Protein AF-A0A4R2L5U3-F1 (afdb_monomer_lite)

Radius of gyration: 40.06 Å; chains: 1; bounding box: 75×39×105 Å

Structure (mmCIF, N/CA/C/O backbone):
data_AF-A0A4R2L5U3-F1
#
_entry.id   AF-A0A4R2L5U3-F1
#
loop_
_atom_site.group_PDB
_atom_site.id
_atom_site.type_symbol
_atom_site.label_atom_id
_atom_site.label_alt_id
_atom_site.label_comp_id
_atom_site.label_asym_id
_atom_site.label_entity_id
_atom_site.label_seq_id
_atom_site.pdbx_PDB_ins_code
_atom_site.Cartn_x
_atom_site.Cartn_y
_atom_site.Cartn_z
_atom_site.occupancy
_atom_site.B_iso_or_equiv
_atom_site.auth_seq_id
_atom_site.auth_comp_id
_atom_site.auth_asym_id
_atom_site.auth_atom_id
_atom_site.pdbx_PDB_model_num
ATOM 1 N N . MET A 1 1 ? -50.493 12.817 63.180 1.00 56.72 1 MET A N 1
ATOM 2 C CA . MET A 1 1 ? -49.705 12.199 62.086 1.00 56.72 1 MET A CA 1
ATOM 3 C C . MET A 1 1 ? -48.312 11.761 62.529 1.00 56.72 1 MET A C 1
ATOM 5 O O . MET A 1 1 ? -48.032 10.574 62.458 1.00 56.72 1 MET A O 1
ATOM 9 N N . ILE A 1 2 ? -47.477 12.660 63.063 1.00 64.25 2 ILE A N 1
ATOM 10 C CA . ILE A 1 2 ? -46.076 12.361 63.435 1.00 64.25 2 ILE A CA 1
ATOM 11 C C . ILE A 1 2 ? -45.952 11.241 64.492 1.00 64.25 2 ILE A C 1
ATOM 13 O O . ILE A 1 2 ? -45.133 10.342 64.333 1.00 64.25 2 ILE A O 1
ATOM 17 N N . LYS A 1 3 ? -46.820 11.217 65.519 1.00 66.88 3 LYS A N 1
ATOM 18 C CA . LYS A 1 3 ? -46.831 10.146 66.542 1.00 66.88 3 LYS A CA 1
ATOM 19 C C . LYS A 1 3 ? -47.121 8.745 65.972 1.00 66.88 3 LYS A C 1
ATOM 21 O O . LYS A 1 3 ? -46.522 7.779 66.432 1.00 66.88 3 LYS A O 1
ATOM 26 N N . ASN A 1 4 ? -47.972 8.637 64.947 1.00 65.81 4 ASN A N 1
ATOM 27 C CA . ASN A 1 4 ? -48.294 7.349 64.312 1.00 65.81 4 ASN A CA 1
ATOM 28 C C . ASN A 1 4 ? -47.150 6.855 63.417 1.00 65.81 4 ASN A C 1
ATOM 30 O O . ASN A 1 4 ? -46.870 5.661 63.388 1.00 65.81 4 ASN A O 1
ATOM 34 N N . ILE A 1 5 ? -46.443 7.773 62.748 1.00 68.88 5 ILE A N 1
ATOM 35 C CA . ILE A 1 5 ? -45.242 7.456 61.960 1.00 68.88 5 ILE A CA 1
ATOM 36 C C . ILE A 1 5 ? -44.112 6.979 62.885 1.00 68.88 5 ILE A C 1
ATOM 38 O O . ILE A 1 5 ? -43.465 5.978 62.599 1.00 68.88 5 ILE A O 1
ATOM 42 N N . MET A 1 6 ? -43.921 7.631 64.037 1.00 67.88 6 MET A N 1
ATOM 43 C CA . MET A 1 6 ? -42.925 7.215 65.033 1.00 67.88 6 MET A CA 1
ATOM 44 C C . MET A 1 6 ? -43.190 5.814 65.604 1.00 67.88 6 MET A C 1
ATOM 46 O O . MET A 1 6 ? -42.248 5.046 65.771 1.00 67.88 6 MET A O 1
ATOM 50 N N . LEU A 1 7 ? -44.451 5.461 65.877 1.00 65.88 7 LEU A N 1
ATOM 51 C CA . LEU A 1 7 ? -44.837 4.124 66.354 1.00 65.88 7 LEU A CA 1
ATOM 52 C C . LEU A 1 7 ? -44.610 3.034 65.294 1.00 65.88 7 LEU A C 1
ATOM 54 O O . LEU A 1 7 ? -44.112 1.959 65.624 1.00 65.88 7 LEU A O 1
ATOM 58 N N . LEU A 1 8 ? -44.898 3.332 64.023 1.00 64.62 8 LEU A N 1
ATOM 59 C CA . LEU A 1 8 ? -44.591 2.452 62.891 1.00 64.62 8 LEU A CA 1
ATOM 60 C C . LEU A 1 8 ? -43.080 2.231 62.736 1.00 64.62 8 LEU A C 1
ATOM 62 O O . LEU A 1 8 ? -42.632 1.093 62.655 1.00 64.62 8 LEU A O 1
ATOM 66 N N . VAL A 1 9 ? -42.272 3.292 62.772 1.00 65.75 9 VAL A N 1
ATOM 67 C CA . VAL A 1 9 ? -40.808 3.165 62.669 1.00 65.75 9 VAL A CA 1
ATOM 68 C C . VAL A 1 9 ? -40.232 2.377 63.847 1.00 65.75 9 VAL A C 1
ATOM 70 O O . VAL A 1 9 ? -39.315 1.587 63.654 1.00 65.75 9 VAL A O 1
ATOM 73 N N . LYS A 1 10 ? -40.784 2.522 65.058 1.00 68.44 10 LYS A N 1
ATOM 74 C CA . LYS A 1 10 ? -40.315 1.779 66.238 1.00 68.44 10 LYS A CA 1
ATOM 75 C C . LYS A 1 10 ? -40.631 0.279 66.146 1.00 68.44 10 LYS A C 1
ATOM 77 O O . LYS A 1 10 ? -39.747 -0.525 66.429 1.00 68.44 10 LYS A O 1
ATOM 82 N N . ASN A 1 11 ? -41.833 -0.085 65.686 1.00 73.31 11 ASN A N 1
ATOM 83 C CA . ASN A 1 11 ? -42.252 -1.486 65.527 1.00 73.31 11 ASN A CA 1
ATOM 84 C C . ASN A 1 11 ? -41.645 -2.185 64.298 1.00 73.31 11 ASN A C 1
ATOM 86 O O . ASN A 1 11 ? -41.484 -3.400 64.322 1.00 73.31 11 ASN A O 1
ATOM 90 N N . TYR A 1 12 ? -41.283 -1.442 63.246 1.00 78.62 12 TYR A N 1
ATOM 91 C CA . TYR A 1 12 ? -40.764 -1.998 61.986 1.00 78.62 12 TYR A CA 1
ATOM 92 C C . TYR A 1 12 ? -39.313 -1.591 61.679 1.00 78.62 12 TYR A C 1
ATOM 94 O O . TYR A 1 12 ? -38.838 -1.789 60.561 1.00 78.62 12 TYR A O 1
ATOM 102 N N . SER A 1 13 ? -38.583 -1.050 62.660 1.00 78.31 13 SER A N 1
ATOM 103 C CA . SER A 1 13 ? -37.195 -0.577 62.503 1.00 78.31 13 SER A CA 1
ATOM 104 C C . SER A 1 13 ? -36.272 -1.633 61.886 1.00 78.31 13 SER A C 1
ATOM 106 O O . SER A 1 13 ? -35.526 -1.325 60.961 1.00 78.31 13 SER A O 1
ATOM 108 N N . GLY A 1 14 ? -36.381 -2.893 62.319 1.00 79.12 14 GLY A N 1
ATOM 109 C CA . GLY A 1 14 ? -35.620 -4.010 61.750 1.00 79.12 14 GLY A CA 1
ATOM 110 C C . GLY A 1 14 ? -35.934 -4.282 60.274 1.00 79.12 14 GLY A C 1
ATOM 111 O O . GLY A 1 14 ? -35.022 -4.545 59.494 1.00 79.12 14 GLY A O 1
ATOM 112 N N . VAL A 1 15 ? -37.201 -4.149 59.864 1.00 81.81 15 VAL A N 1
ATOM 113 C CA . VAL A 1 15 ? -37.632 -4.334 58.466 1.00 81.81 15 VAL A CA 1
ATOM 114 C C . VAL A 1 15 ? -37.112 -3.200 57.585 1.00 81.81 15 VAL A C 1
ATOM 116 O O . VAL A 1 15 ? -36.627 -3.452 56.487 1.00 81.81 15 VAL A O 1
ATOM 119 N N . ILE A 1 16 ? -37.149 -1.959 58.080 1.00 82.88 16 ILE A N 1
ATOM 120 C CA . ILE A 1 16 ? -36.627 -0.786 57.363 1.00 82.88 16 ILE A CA 1
ATOM 121 C C . ILE A 1 16 ? -35.109 -0.906 57.171 1.00 82.88 16 ILE A C 1
ATOM 123 O O . ILE A 1 16 ? -34.611 -0.678 56.071 1.00 82.88 16 ILE A O 1
ATOM 127 N N . ILE A 1 17 ? -34.375 -1.317 58.211 1.00 83.25 17 ILE A N 1
ATOM 128 C CA . ILE A 1 17 ? -32.923 -1.531 58.129 1.00 83.25 17 ILE A CA 1
ATOM 129 C C . ILE A 1 17 ? -32.597 -2.648 57.130 1.00 83.25 17 ILE A C 1
ATOM 131 O O . ILE A 1 17 ? -31.724 -2.458 56.286 1.00 83.25 17 ILE A O 1
ATOM 135 N N . ALA A 1 18 ? -33.323 -3.771 57.175 1.00 83.44 18 ALA A N 1
ATOM 136 C CA . ALA A 1 18 ? -33.143 -4.881 56.239 1.00 83.44 18 ALA A CA 1
ATOM 137 C C . ALA A 1 18 ? -33.426 -4.482 54.778 1.00 83.44 18 ALA A C 1
ATOM 139 O O . ALA A 1 18 ? -32.720 -4.912 53.869 1.00 83.44 18 ALA A O 1
ATOM 140 N N . LEU A 1 19 ? -34.423 -3.626 54.538 1.00 85.06 19 LEU A N 1
ATOM 141 C CA . LEU A 1 19 ? -34.713 -3.091 53.205 1.00 85.06 19 LEU A CA 1
ATOM 142 C C . LEU A 1 19 ? -33.590 -2.173 52.710 1.00 85.06 19 LEU A C 1
ATOM 144 O O . LEU A 1 19 ? -33.157 -2.284 51.565 1.00 85.06 19 LEU A O 1
ATOM 148 N N . CYS A 1 20 ? -33.072 -1.300 53.576 1.00 82.69 20 CYS A N 1
ATOM 149 C CA . CYS A 1 20 ? -31.964 -0.409 53.237 1.00 82.69 20 CYS A CA 1
ATOM 150 C C . CYS A 1 20 ? -30.667 -1.173 52.922 1.00 82.69 20 CYS A C 1
ATOM 152 O O . CYS A 1 20 ? -29.960 -0.805 51.978 1.00 82.69 20 CYS A O 1
ATOM 154 N N . THR A 1 21 ? -30.356 -2.245 53.660 1.00 84.12 21 THR A N 1
ATOM 155 C CA . THR A 1 21 ? -29.176 -3.088 53.392 1.00 84.12 21 THR A CA 1
ATOM 156 C C . THR A 1 21 ? -29.320 -3.886 52.095 1.00 84.12 21 THR A C 1
ATOM 158 O O . THR A 1 21 ? -28.370 -3.97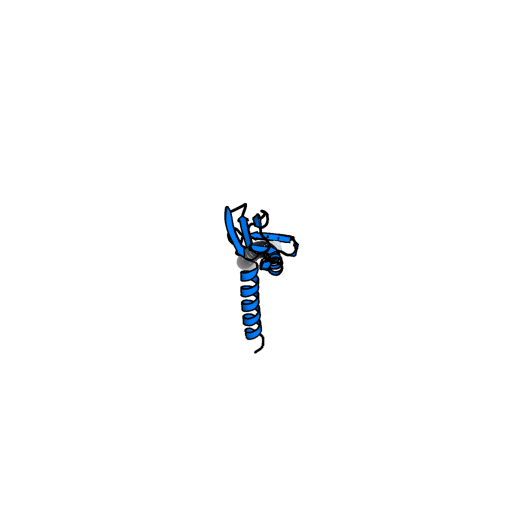1 51.317 1.00 84.12 21 THR A O 1
ATOM 161 N N . LEU A 1 22 ? -30.517 -4.398 51.792 1.00 86.12 22 LEU A N 1
ATOM 162 C CA . LEU A 1 22 ? -30.811 -5.038 50.504 1.00 86.12 22 LEU A CA 1
ATOM 163 C C . LEU A 1 22 ? -30.673 -4.059 49.332 1.00 86.12 22 LEU A C 1
ATOM 165 O O . LEU A 1 22 ? -30.027 -4.386 48.338 1.00 86.12 22 LEU A O 1
ATOM 169 N N . CYS A 1 23 ? -31.207 -2.842 49.456 1.00 84.31 23 CYS A N 1
ATOM 170 C CA . CYS A 1 23 ? -31.088 -1.811 48.424 1.00 84.31 23 CYS A CA 1
ATOM 171 C C . CYS A 1 23 ? -29.632 -1.399 48.166 1.00 84.31 23 CYS A C 1
ATOM 173 O O . CYS A 1 23 ? -29.251 -1.193 47.014 1.00 84.31 23 CYS A O 1
ATOM 175 N N . THR A 1 24 ? -28.801 -1.309 49.207 1.00 87.88 24 THR A N 1
ATOM 176 C CA . THR A 1 24 ? -27.370 -0.987 49.053 1.00 87.88 24 THR A CA 1
ATOM 177 C C . THR A 1 24 ? -26.585 -2.134 48.419 1.00 87.88 24 THR A C 1
ATOM 179 O O . THR A 1 24 ? -25.777 -1.882 47.524 1.00 87.88 24 THR A O 1
ATOM 182 N N . LEU A 1 25 ? -26.863 -3.387 48.794 1.00 87.12 25 LEU A N 1
ATOM 183 C CA . LEU A 1 25 ? -26.256 -4.565 48.162 1.00 87.12 25 LEU A CA 1
ATOM 184 C C . LEU A 1 25 ? -26.635 -4.680 46.681 1.00 87.12 25 LEU A C 1
ATOM 186 O O . LEU A 1 25 ? -25.759 -4.796 45.823 1.00 87.12 25 LEU A O 1
ATOM 190 N N . ILE A 1 26 ? -27.928 -4.592 46.365 1.00 88.50 26 ILE A N 1
ATOM 191 C CA . ILE A 1 26 ? -28.425 -4.676 44.986 1.00 88.50 26 ILE A CA 1
ATOM 192 C C . ILE A 1 26 ? -27.907 -3.492 44.159 1.00 88.50 26 ILE A C 1
ATOM 194 O O . ILE A 1 26 ? -27.425 -3.685 43.042 1.00 88.50 26 ILE A O 1
ATOM 198 N N . GLY A 1 27 ? -27.935 -2.277 44.713 1.00 86.31 27 GLY A N 1
ATOM 199 C CA . GLY A 1 27 ? -27.409 -1.082 44.055 1.00 86.31 27 GLY A CA 1
ATOM 200 C C . GLY A 1 27 ? -25.922 -1.207 43.716 1.00 86.31 27 GLY A C 1
ATOM 201 O O . GLY A 1 27 ? -25.523 -0.907 42.591 1.00 86.31 27 GLY A O 1
ATOM 202 N N . GLY A 1 28 ? -25.110 -1.727 44.642 1.00 87.56 28 GLY A N 1
ATOM 203 C CA . GLY A 1 28 ? -23.685 -1.975 44.408 1.00 87.56 28 GLY A CA 1
ATOM 204 C C . GLY A 1 28 ? -23.432 -2.969 43.271 1.00 87.56 28 GLY A C 1
ATOM 205 O O . GLY A 1 28 ? -22.588 -2.722 42.407 1.00 87.56 28 GLY A O 1
ATOM 206 N N . ILE A 1 29 ? -24.211 -4.054 43.220 1.00 89.75 29 ILE A N 1
ATOM 207 C CA . ILE A 1 29 ? -24.130 -5.057 42.149 1.00 89.75 29 ILE A CA 1
ATOM 208 C C . ILE A 1 29 ? -24.477 -4.427 40.792 1.00 89.75 29 ILE A C 1
ATOM 210 O O . ILE A 1 29 ? -23.734 -4.601 39.825 1.00 89.75 29 ILE A O 1
ATOM 214 N N . ILE A 1 30 ? -25.559 -3.647 40.715 1.00 90.00 30 ILE A N 1
ATOM 215 C CA . ILE A 1 30 ? -25.982 -2.982 39.473 1.00 90.00 30 ILE A CA 1
ATOM 216 C C . ILE A 1 30 ? -24.898 -2.018 38.976 1.00 90.00 30 ILE A C 1
ATOM 218 O O . ILE A 1 30 ? -24.520 -2.074 37.805 1.00 90.00 30 ILE A O 1
ATOM 222 N N . VAL A 1 31 ? -24.349 -1.172 39.854 1.00 90.38 31 VAL A N 1
ATOM 223 C CA . VAL A 1 31 ? -23.286 -0.217 39.494 1.00 90.38 31 VAL A CA 1
ATOM 224 C C . VAL A 1 31 ? -22.040 -0.941 38.982 1.00 90.38 31 VAL A C 1
ATOM 226 O O . VAL A 1 31 ? -21.452 -0.520 37.983 1.00 90.38 31 VAL A O 1
ATOM 229 N N . PHE A 1 32 ? -21.664 -2.061 39.606 1.00 91.38 32 PHE A N 1
ATOM 230 C CA . PHE A 1 32 ? -20.547 -2.884 39.149 1.00 91.38 32 PHE A CA 1
ATOM 231 C C . PHE A 1 32 ? -20.773 -3.429 37.731 1.00 91.38 32 PHE A C 1
ATOM 233 O O . PHE A 1 32 ? -19.891 -3.312 36.875 1.00 91.38 32 PHE A O 1
ATOM 240 N N . PHE A 1 33 ? -21.961 -3.974 37.448 1.00 90.62 33 PHE A N 1
ATOM 241 C CA . PHE A 1 33 ? -22.294 -4.472 36.111 1.00 90.62 33 PHE A CA 1
ATOM 242 C C . PHE A 1 33 ? -22.315 -3.355 35.066 1.00 90.62 33 PHE A C 1
ATOM 244 O O . PHE A 1 33 ? -21.725 -3.520 33.997 1.00 90.62 33 PHE A O 1
ATOM 251 N N . VAL A 1 34 ? -22.925 -2.207 35.377 1.00 89.88 34 VAL A N 1
ATOM 252 C CA . VAL A 1 34 ? -22.970 -1.052 34.467 1.00 89.88 34 VAL A CA 1
ATOM 253 C C . VAL A 1 34 ? -21.559 -0.580 34.132 1.00 89.88 34 VAL A C 1
ATOM 255 O O . VAL A 1 34 ? -21.241 -0.453 32.950 1.00 89.88 34 VAL A O 1
ATOM 258 N N . LYS A 1 35 ? -20.692 -0.410 35.140 1.00 91.25 35 LYS A N 1
ATOM 259 C CA . LYS A 1 35 ? -19.292 -0.001 34.949 1.00 91.25 35 LYS A CA 1
ATOM 260 C C . LYS A 1 35 ? -18.524 -0.983 34.063 1.00 91.25 35 LYS A C 1
ATOM 262 O O . LYS A 1 35 ? -17.820 -0.580 33.139 1.00 91.25 35 LYS A O 1
ATOM 267 N N . ARG A 1 36 ? -18.703 -2.287 34.290 1.00 88.62 36 ARG A N 1
ATOM 268 C CA . ARG A 1 36 ? -18.027 -3.324 33.500 1.00 88.62 36 ARG A CA 1
ATOM 269 C C . ARG A 1 36 ? -18.485 -3.335 32.038 1.00 88.62 36 ARG A C 1
ATOM 271 O O . ARG A 1 36 ? -17.683 -3.602 31.143 1.00 88.62 36 ARG A O 1
ATOM 278 N N . VAL A 1 37 ? -19.765 -3.057 31.783 1.00 88.81 37 VAL A N 1
ATOM 279 C CA . VAL A 1 37 ? -20.319 -2.976 30.422 1.00 88.81 37 VAL A CA 1
ATOM 280 C C . VAL A 1 37 ? -19.834 -1.718 29.702 1.00 88.81 37 VAL A C 1
ATOM 282 O O . VAL A 1 37 ? -19.457 -1.808 28.532 1.00 88.81 37 VAL A O 1
ATOM 285 N N . THR A 1 38 ? -19.802 -0.561 30.367 1.00 88.06 38 THR A N 1
ATOM 286 C CA . THR A 1 38 ? -19.297 0.676 29.754 1.00 88.06 38 THR A CA 1
ATOM 287 C C . THR A 1 38 ? -17.811 0.583 29.439 1.00 88.06 38 THR A C 1
ATOM 289 O O . THR A 1 38 ? -17.439 0.882 28.308 1.00 88.06 38 THR A O 1
ATOM 292 N N . GLU A 1 39 ? -16.971 0.089 30.351 1.00 88.81 39 GLU A N 1
ATOM 293 C CA . GLU A 1 39 ? -15.533 -0.091 30.093 1.00 88.81 39 GLU A CA 1
ATOM 294 C C . GLU A 1 39 ? -15.267 -0.980 28.870 1.00 88.81 39 GLU A C 1
ATOM 296 O O . GLU A 1 39 ? -14.451 -0.633 28.014 1.00 88.81 39 GLU A O 1
ATOM 301 N N . LYS A 1 40 ? -15.996 -2.098 28.736 1.00 84.06 40 LYS A N 1
ATOM 302 C CA . LYS A 1 40 ? -15.895 -2.960 27.549 1.00 84.06 40 LYS A CA 1
ATOM 303 C C . LYS A 1 40 ? -16.327 -2.237 26.274 1.00 84.06 40 LYS A C 1
ATOM 305 O O . LYS A 1 40 ? -15.628 -2.330 25.271 1.00 84.06 40 LYS A O 1
ATOM 310 N N . LYS A 1 41 ? -17.442 -1.498 26.301 1.00 84.75 41 LYS A N 1
ATOM 311 C CA . LYS A 1 41 ? -17.909 -0.729 25.134 1.00 84.75 41 LYS A CA 1
ATOM 312 C C . LYS A 1 41 ? -16.911 0.351 24.716 1.00 84.75 41 LYS A C 1
ATOM 314 O O . LYS A 1 41 ? -16.706 0.532 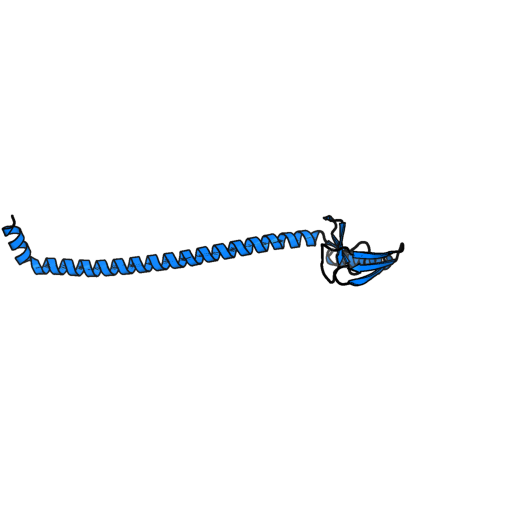23.521 1.00 84.75 41 LYS A O 1
ATOM 319 N N . TYR A 1 42 ? -16.281 1.037 25.671 1.00 85.88 42 TYR A N 1
ATOM 320 C CA . TYR A 1 42 ? -15.251 2.036 25.378 1.00 85.88 42 TYR A CA 1
ATOM 321 C C . TYR A 1 42 ? -14.020 1.409 24.720 1.00 85.88 42 TYR A C 1
ATOM 323 O O . TYR A 1 42 ? -13.584 1.913 23.689 1.00 85.88 42 TYR A O 1
ATOM 331 N N . LYS A 1 43 ? -13.516 0.285 25.250 1.00 84.75 43 LYS A N 1
ATOM 332 C CA . LYS A 1 43 ? -12.380 -0.437 24.651 1.00 84.75 43 LYS A CA 1
ATOM 333 C C . LYS A 1 43 ? -12.678 -0.899 23.227 1.00 84.75 43 LYS A C 1
ATOM 335 O O . LYS A 1 43 ? -11.921 -0.588 22.319 1.00 84.75 43 LYS A O 1
ATOM 340 N N . VAL A 1 44 ? -13.829 -1.542 23.018 1.00 86.38 44 VAL A N 1
ATOM 341 C CA . VAL A 1 44 ? -14.247 -1.996 21.682 1.00 86.38 44 VAL A CA 1
ATOM 342 C C . VAL A 1 44 ? -14.393 -0.819 20.720 1.00 86.38 44 VAL A C 1
ATOM 344 O O . VAL A 1 44 ? -13.996 -0.921 19.566 1.00 86.38 44 VAL A O 1
ATOM 347 N N . LYS A 1 45 ? -14.938 0.318 21.171 1.00 86.69 45 LYS A N 1
ATOM 348 C CA . LYS A 1 45 ? -15.050 1.515 20.329 1.00 86.69 45 LYS A CA 1
ATOM 349 C C . LYS A 1 45 ? -13.673 2.054 19.931 1.00 86.69 45 LYS A C 1
ATOM 351 O O . LYS A 1 45 ? -13.472 2.367 18.764 1.00 86.69 45 LYS A O 1
ATOM 356 N N . GLN A 1 46 ? -12.735 2.111 20.873 1.00 88.56 46 GLN A N 1
ATOM 357 C CA . GLN A 1 46 ? -11.374 2.580 20.627 1.00 88.56 46 GLN A CA 1
ATOM 358 C C . GLN A 1 46 ? -10.623 1.671 19.642 1.00 88.56 46 GLN A C 1
ATOM 360 O O . GLN A 1 46 ? -10.042 2.164 18.678 1.00 88.56 46 GLN A O 1
ATOM 365 N N . GLU A 1 47 ? -10.701 0.351 19.831 1.00 85.19 47 GLU A N 1
ATOM 366 C CA . GLU A 1 47 ? -10.119 -0.635 18.911 1.00 85.19 47 GLU A CA 1
ATOM 367 C C . GLU A 1 47 ? -10.732 -0.526 17.505 1.00 85.19 47 GLU A C 1
ATOM 369 O O . GLU A 1 47 ? -10.020 -0.596 16.504 1.00 85.19 47 GLU A O 1
ATOM 374 N N . ASN A 1 48 ? -12.046 -0.297 17.409 1.00 87.88 48 ASN A N 1
ATOM 375 C CA . ASN A 1 48 ? -12.745 -0.148 16.132 1.00 87.88 48 ASN A CA 1
ATOM 376 C C . ASN A 1 48 ? -12.347 1.150 15.401 1.00 87.88 48 ASN A C 1
ATOM 378 O O . ASN A 1 48 ? -12.164 1.149 14.184 1.00 87.88 48 ASN A O 1
ATOM 382 N N . ASP A 1 49 ? -12.145 2.248 16.132 1.00 88.81 49 ASP A N 1
ATOM 383 C CA . ASP A 1 49 ? -11.659 3.509 15.562 1.00 88.81 49 ASP A CA 1
ATOM 384 C C . ASP A 1 49 ? -10.201 3.388 15.069 1.00 88.81 49 ASP A C 1
ATOM 386 O O . ASP A 1 49 ? -9.858 3.916 14.007 1.00 88.81 49 ASP A O 1
ATOM 390 N N . GLU A 1 50 ? -9.341 2.655 15.785 1.00 91.31 50 GLU A N 1
ATOM 391 C CA . GLU A 1 50 ? -7.980 2.341 15.326 1.00 91.31 50 GLU A CA 1
ATOM 392 C C . GLU A 1 50 ? -7.972 1.437 14.088 1.00 91.31 50 GLU A C 1
ATOM 394 O O . GLU A 1 50 ? -7.233 1.702 13.135 1.00 91.31 50 GLU A O 1
ATOM 399 N N . LEU A 1 51 ? -8.811 0.398 14.066 1.00 87.25 51 LEU A N 1
ATOM 400 C CA . LEU A 1 51 ? -8.970 -0.487 12.911 1.00 87.25 51 LEU A CA 1
ATOM 401 C C . LEU A 1 51 ? -9.454 0.281 11.681 1.00 87.25 51 LEU A C 1
ATOM 403 O O . LEU A 1 51 ? -8.875 0.124 10.609 1.00 87.25 51 LEU A O 1
ATOM 407 N N . LYS A 1 52 ? -10.434 1.180 11.828 1.00 90.12 52 LYS A N 1
ATOM 408 C CA . LYS A 1 52 ? -10.892 2.046 10.730 1.00 90.12 52 LYS A CA 1
ATOM 409 C C . LYS A 1 52 ? -9.780 2.932 10.177 1.00 90.12 52 LYS A C 1
ATOM 411 O O . LYS A 1 52 ? -9.671 3.078 8.963 1.00 90.12 52 LYS A O 1
ATOM 416 N N . LYS A 1 53 ? -8.932 3.501 11.040 1.00 91.00 53 LYS A N 1
ATOM 417 C CA . LYS A 1 53 ? -7.763 4.277 10.591 1.00 91.00 53 LYS A CA 1
ATOM 418 C C . LYS A 1 53 ? -6.772 3.412 9.813 1.00 91.00 53 LYS A C 1
ATOM 420 O O . LYS A 1 53 ? -6.265 3.861 8.789 1.00 91.00 53 LYS A O 1
ATOM 425 N N . LYS A 1 54 ? -6.509 2.184 10.273 1.00 91.00 54 LYS A N 1
ATOM 426 C CA . LYS A 1 54 ? -5.631 1.235 9.567 1.00 91.00 54 LYS A CA 1
ATOM 427 C C . LYS A 1 54 ? -6.200 0.829 8.211 1.00 91.00 54 LYS A C 1
ATOM 429 O O . LYS A 1 54 ? -5.452 0.841 7.243 1.00 91.00 54 LYS A O 1
ATOM 434 N N . ILE A 1 55 ? -7.497 0.526 8.139 1.00 89.69 55 ILE A N 1
ATOM 435 C CA . ILE A 1 55 ? -8.185 0.207 6.880 1.00 89.69 55 ILE A CA 1
ATOM 436 C C . ILE A 1 55 ? -8.041 1.371 5.905 1.00 89.69 55 ILE A C 1
ATOM 438 O O . ILE A 1 55 ? -7.554 1.167 4.804 1.00 89.69 55 ILE A O 1
ATOM 442 N N . LYS A 1 56 ? -8.340 2.600 6.340 1.00 89.94 56 LYS A N 1
ATOM 443 C CA . LYS A 1 56 ? -8.227 3.775 5.472 1.00 89.94 56 LYS A CA 1
ATOM 444 C C . LYS A 1 56 ? -6.799 3.997 4.956 1.00 89.94 56 LYS A C 1
ATOM 446 O O . LYS A 1 56 ? -6.608 4.300 3.786 1.00 89.94 56 LYS A O 1
ATOM 451 N N . LYS A 1 57 ? -5.788 3.802 5.811 1.00 90.75 57 LYS A N 1
ATOM 452 C CA . LYS A 1 57 ? -4.374 3.889 5.412 1.00 90.75 57 LYS A CA 1
ATOM 453 C C . LYS A 1 57 ? -4.005 2.817 4.381 1.00 90.75 57 LYS A C 1
ATOM 455 O O . LYS A 1 57 ? -3.309 3.117 3.421 1.00 90.75 57 LYS A O 1
ATOM 460 N N . LEU A 1 58 ? -4.483 1.587 4.572 1.00 84.81 58 LEU A N 1
ATOM 461 C CA . LEU A 1 58 ? -4.265 0.487 3.632 1.00 84.81 58 LEU A CA 1
ATOM 462 C C . LEU A 1 58 ? -4.997 0.715 2.305 1.00 84.81 58 LEU A C 1
ATOM 464 O O . LEU A 1 58 ? -4.436 0.414 1.263 1.00 84.81 58 LEU A O 1
ATOM 468 N N . GLU A 1 59 ? -6.209 1.270 2.321 1.00 85.62 59 GLU A N 1
ATOM 469 C CA . GLU A 1 59 ? -6.947 1.644 1.107 1.00 85.62 59 GLU A CA 1
ATOM 470 C C . GLU A 1 59 ? -6.221 2.744 0.319 1.00 85.62 59 GLU A C 1
ATOM 472 O O . GLU A 1 59 ? -6.093 2.640 -0.899 1.00 85.62 59 GLU A O 1
ATOM 477 N N . GLU A 1 60 ? -5.681 3.761 0.999 1.00 82.94 60 GLU A N 1
ATOM 478 C CA . GLU A 1 60 ? -4.843 4.794 0.372 1.00 82.94 60 GLU A CA 1
ATOM 479 C C . GLU A 1 60 ? -3.553 4.196 -0.222 1.00 82.94 60 GLU A C 1
ATOM 481 O O . GLU A 1 60 ? -3.169 4.522 -1.347 1.00 82.94 60 GLU A O 1
ATOM 486 N N . GLU A 1 61 ? -2.894 3.277 0.491 1.00 79.81 61 GLU A N 1
ATOM 487 C CA . GLU A 1 61 ? -1.718 2.553 -0.015 1.00 79.81 61 GLU A CA 1
ATOM 488 C C . GLU A 1 61 ? -2.062 1.642 -1.210 1.00 79.81 61 GLU A C 1
ATOM 490 O O . GLU A 1 61 ? -1.286 1.565 -2.165 1.00 79.81 61 GLU A O 1
ATOM 495 N N . LEU A 1 62 ? -3.236 1.001 -1.208 1.00 74.69 62 LEU A N 1
ATOM 496 C CA . LEU A 1 62 ? -3.696 0.132 -2.294 1.00 74.69 62 LEU A CA 1
ATOM 497 C C . LEU A 1 62 ? -4.047 0.941 -3.547 1.00 74.69 62 LEU A C 1
ATOM 499 O O . LEU A 1 62 ? -3.639 0.567 -4.642 1.00 74.69 62 LEU A O 1
ATOM 503 N N . SER A 1 63 ? -4.729 2.077 -3.385 1.00 72.50 63 SER A N 1
ATOM 504 C CA . SER A 1 63 ? -5.026 3.006 -4.481 1.00 72.50 63 SER A CA 1
ATOM 505 C C . SER A 1 63 ? -3.743 3.534 -5.137 1.00 72.50 63 SER A C 1
ATOM 507 O O . SER A 1 63 ? -3.639 3.577 -6.364 1.00 72.50 63 SER A O 1
ATOM 509 N N . ASN A 1 64 ? -2.708 3.825 -4.341 1.00 69.69 64 ASN A N 1
ATOM 510 C CA . ASN A 1 64 ? -1.383 4.150 -4.875 1.00 69.69 64 ASN A CA 1
ATOM 511 C C . ASN A 1 64 ? -0.731 2.964 -5.613 1.00 69.69 64 ASN A C 1
ATOM 513 O O . ASN A 1 64 ? -0.037 3.169 -6.608 1.00 69.69 64 ASN A O 1
ATOM 517 N N . SER A 1 65 ? -0.948 1.724 -5.163 1.00 63.38 65 SER A N 1
ATOM 518 C CA . SER A 1 65 ? -0.438 0.520 -5.836 1.00 63.38 65 SER A CA 1
ATOM 519 C C . SER A 1 65 ? -1.174 0.193 -7.137 1.00 63.38 65 SER A C 1
ATOM 521 O O . SER A 1 65 ? -0.562 -0.356 -8.052 1.00 63.38 65 SER A O 1
ATOM 523 N N . GLU A 1 66 ? -2.462 0.498 -7.245 1.00 60.03 66 GLU A N 1
ATOM 524 C CA . GLU A 1 66 ? -3.250 0.284 -8.463 1.00 60.03 66 GLU A CA 1
ATOM 525 C C . GLU A 1 66 ? -2.789 1.223 -9.589 1.00 60.03 66 GLU A C 1
ATOM 527 O O . GLU A 1 66 ? -2.649 0.807 -10.739 1.00 60.03 66 GLU A O 1
ATOM 532 N N . TYR A 1 67 ? -2.388 2.450 -9.237 1.00 58.03 67 TYR A N 1
ATOM 533 C CA . TYR A 1 67 ? -1.671 3.345 -10.149 1.00 58.03 67 TYR A CA 1
ATOM 534 C C . TYR A 1 67 ? -0.340 2.748 -10.640 1.00 58.03 67 TYR A C 1
ATOM 536 O O . TYR A 1 67 ? 0.055 2.984 -11.780 1.00 58.03 67 TYR A O 1
ATOM 544 N N . ILE A 1 68 ? 0.359 1.955 -9.819 1.00 57.91 68 ILE A N 1
ATOM 545 C CA . ILE A 1 68 ? 1.596 1.279 -10.242 1.00 57.91 68 ILE A CA 1
ATOM 546 C C . ILE A 1 68 ? 1.289 0.167 -11.254 1.00 57.91 68 ILE A C 1
ATOM 548 O O . ILE A 1 68 ? 1.977 0.117 -12.271 1.00 57.91 68 ILE A O 1
ATOM 552 N N . ARG A 1 69 ? 0.240 -0.643 -11.038 1.00 57.44 69 ARG A N 1
ATOM 553 C CA . ARG A 1 69 ? -0.164 -1.709 -11.979 1.00 57.44 69 ARG A CA 1
ATOM 554 C C . ARG A 1 69 ? -0.627 -1.173 -13.328 1.00 57.44 69 ARG A C 1
ATOM 556 O O . ARG A 1 69 ? -0.165 -1.658 -14.349 1.00 57.44 69 ARG A O 1
ATOM 563 N N . ASN A 1 70 ? -1.438 -0.114 -13.343 1.00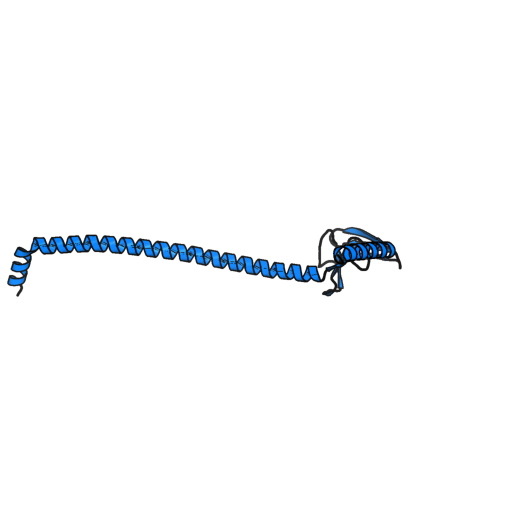 57.53 70 ASN A N 1
ATOM 564 C CA . ASN A 1 70 ? -1.842 0.519 -14.605 1.00 57.53 70 ASN A CA 1
ATOM 565 C C . ASN A 1 70 ? -0.640 1.033 -15.413 1.00 57.53 70 ASN A C 1
ATOM 567 O O . ASN A 1 70 ? -0.699 1.099 -16.634 1.00 57.53 70 ASN A O 1
ATOM 571 N N . VAL A 1 71 ? 0.462 1.408 -14.752 1.00 60.78 71 VAL A N 1
ATOM 572 C CA . VAL A 1 71 ? 1.691 1.771 -15.468 1.00 60.78 71 VAL A CA 1
ATOM 573 C C . VAL A 1 71 ? 2.418 0.532 -15.994 1.00 60.78 71 VAL A C 1
ATOM 575 O O . VAL A 1 71 ? 3.017 0.622 -17.058 1.00 60.78 71 VAL A O 1
ATOM 578 N N . GLU A 1 72 ? 2.372 -0.604 -15.297 1.00 60.97 72 GLU A N 1
ATOM 579 C CA . GLU A 1 72 ? 2.975 -1.866 -15.753 1.00 60.97 72 GLU A CA 1
ATOM 580 C C . GLU A 1 72 ? 2.292 -2.425 -17.005 1.00 60.97 72 GLU A C 1
ATOM 582 O O . GLU A 1 72 ? 2.998 -2.841 -17.921 1.00 60.97 72 GLU A O 1
ATOM 587 N N . ASP A 1 73 ? 0.964 -2.333 -17.104 1.00 62.38 73 ASP A N 1
ATOM 588 C CA . ASP A 1 73 ? 0.212 -2.810 -18.277 1.00 62.38 73 ASP A CA 1
ATOM 589 C C . ASP A 1 73 ? 0.582 -2.059 -19.573 1.00 62.38 73 ASP A C 1
ATOM 591 O O . ASP A 1 73 ? 0.488 -2.609 -20.671 1.00 62.38 73 ASP A O 1
ATOM 595 N N . ASN A 1 74 ? 1.077 -0.821 -19.453 1.00 66.75 74 ASN A N 1
ATOM 596 C CA . ASN A 1 74 ? 1.489 0.013 -20.588 1.00 66.75 74 ASN A CA 1
ATOM 597 C C . ASN A 1 74 ? 3.006 0.002 -20.838 1.00 66.75 74 ASN A C 1
ATOM 599 O O . ASN A 1 74 ? 3.492 0.693 -21.745 1.00 66.75 74 ASN A O 1
ATOM 603 N N . ILE A 1 75 ? 3.764 -0.771 -20.051 1.00 69.56 75 ILE A N 1
ATOM 604 C CA . ILE A 1 75 ? 5.188 -1.003 -20.279 1.00 69.56 75 ILE A CA 1
ATOM 605 C C . ILE A 1 75 ? 5.359 -2.127 -21.300 1.00 69.56 75 ILE A C 1
ATOM 607 O O . ILE A 1 75 ? 5.007 -3.280 -21.077 1.00 69.56 75 ILE A O 1
ATOM 611 N N . GLN A 1 76 ? 5.984 -1.786 -22.418 1.00 75.00 76 GLN A N 1
ATOM 612 C CA . GLN A 1 76 ? 6.325 -2.707 -23.489 1.00 75.00 76 GLN A CA 1
ATOM 613 C C . GLN A 1 76 ? 7.843 -2.865 -23.588 1.00 75.00 76 GLN A C 1
ATOM 615 O O . GLN A 1 76 ? 8.625 -2.032 -23.113 1.00 75.00 76 GLN A O 1
ATOM 620 N N . GLY A 1 77 ? 8.277 -3.948 -24.235 1.00 68.94 77 GLY A N 1
ATOM 621 C CA . GLY A 1 77 ? 9.668 -4.077 -24.656 1.00 68.94 77 GLY A CA 1
ATOM 622 C C . GLY A 1 77 ? 10.046 -2.895 -25.549 1.00 68.94 77 GLY A C 1
ATOM 623 O O . GLY A 1 77 ? 9.277 -2.517 -26.432 1.00 68.94 77 GLY A O 1
ATOM 624 N N . SER A 1 78 ? 11.209 -2.290 -25.301 1.00 69.50 78 SER A N 1
ATOM 625 C CA . SER A 1 78 ? 11.647 -1.141 -26.090 1.00 69.50 78 SER A CA 1
ATOM 626 C C . SER A 1 78 ? 11.764 -1.505 -27.576 1.00 69.50 78 SER A C 1
ATOM 628 O O . SER A 1 78 ? 12.408 -2.511 -27.888 1.00 69.50 78 SER A O 1
ATOM 630 N N . PRO A 1 79 ? 11.218 -0.688 -28.499 1.00 62.84 79 PRO A N 1
ATOM 631 C CA . PRO A 1 79 ? 11.401 -0.885 -29.937 1.00 62.84 79 PRO A CA 1
ATOM 632 C C . PRO A 1 79 ? 12.862 -0.704 -30.370 1.00 62.84 79 PRO A C 1
ATOM 634 O O . PRO A 1 79 ? 13.265 -1.239 -31.398 1.00 62.84 79 PRO A O 1
ATOM 637 N N . LEU A 1 80 ? 13.665 0.015 -29.579 1.00 59.41 80 LEU A N 1
ATOM 638 C CA . LEU A 1 80 ? 15.109 0.111 -29.789 1.00 59.41 80 LEU A CA 1
ATOM 639 C C . LEU A 1 80 ? 15.801 -1.195 -29.399 1.00 59.41 80 LEU A C 1
ATOM 641 O O . LEU A 1 80 ? 16.810 -1.553 -29.990 1.00 59.41 80 LEU A O 1
ATOM 645 N N . GLY A 1 81 ? 15.232 -1.930 -28.442 1.00 57.81 81 GLY A N 1
ATOM 646 C CA . GLY A 1 81 ? 15.844 -3.106 -27.852 1.00 57.81 81 GLY A CA 1
ATOM 647 C C . GLY A 1 81 ? 16.825 -2.819 -26.720 1.00 57.81 81 GLY A C 1
ATOM 648 O O . GLY A 1 81 ? 17.049 -1.675 -26.327 1.00 57.81 81 GLY A O 1
ATOM 649 N N . GLY A 1 82 ? 17.408 -3.886 -26.169 1.00 63.69 82 GLY A N 1
ATOM 650 C CA . GLY A 1 82 ? 18.362 -3.806 -25.058 1.00 63.69 82 GLY A CA 1
ATOM 651 C C . GLY A 1 82 ? 17.709 -3.788 -23.668 1.00 63.69 82 GLY A C 1
ATOM 652 O O . GLY A 1 82 ? 16.632 -4.335 -23.452 1.00 63.69 82 GLY A O 1
ATOM 653 N N . THR A 1 83 ? 18.392 -3.181 -22.696 1.00 68.06 83 THR A N 1
ATOM 654 C CA . THR A 1 83 ? 18.007 -3.090 -21.269 1.00 68.06 83 THR A CA 1
ATOM 655 C C . THR A 1 83 ? 17.169 -1.843 -20.957 1.00 68.06 83 THR A C 1
ATOM 657 O O . THR A 1 83 ? 17.386 -1.144 -19.962 1.00 68.06 83 THR A O 1
ATOM 660 N N . CYS A 1 84 ? 16.242 -1.494 -21.843 1.00 72.06 84 CYS A N 1
ATOM 661 C CA . CYS A 1 84 ? 15.292 -0.416 -21.609 1.00 72.06 84 CYS A CA 1
ATOM 662 C C . CYS A 1 84 ? 13.874 -0.875 -21.926 1.00 72.06 84 CYS A C 1
ATOM 664 O O . CYS A 1 84 ? 13.640 -1.750 -22.759 1.00 72.06 84 CYS A O 1
ATOM 666 N N . LEU A 1 85 ? 12.931 -0.288 -21.207 1.00 76.81 85 LEU A N 1
ATOM 667 C CA . LEU A 1 85 ? 11.505 -0.511 -21.361 1.00 76.81 85 LEU A CA 1
ATOM 668 C C . LEU A 1 85 ? 10.891 0.730 -21.997 1.00 76.81 85 LEU A C 1
ATOM 670 O O . LEU A 1 85 ? 11.398 1.834 -21.811 1.00 76.81 85 LEU A O 1
ATOM 674 N N . TYR A 1 86 ? 9.811 0.559 -22.744 1.00 76.88 86 TYR A N 1
ATOM 675 C CA . TYR A 1 86 ? 9.105 1.659 -23.385 1.00 76.88 86 TYR A CA 1
ATOM 676 C C . TYR A 1 86 ? 7.706 1.782 -22.793 1.00 76.88 86 TYR A C 1
ATOM 678 O O . TYR A 1 86 ? 6.947 0.818 -22.778 1.00 76.88 86 TYR A O 1
ATOM 686 N N . LEU A 1 87 ? 7.374 2.963 -22.279 1.00 75.81 87 LEU A N 1
ATOM 687 C CA . LEU A 1 87 ? 6.052 3.257 -21.740 1.00 75.81 87 LEU A CA 1
ATOM 688 C C . LEU A 1 87 ? 5.227 3.960 -22.817 1.00 75.81 87 LEU A C 1
ATOM 690 O O . LEU A 1 87 ? 5.428 5.152 -23.074 1.00 75.81 87 LEU A O 1
ATOM 694 N N . ALA A 1 88 ? 4.302 3.218 -23.427 1.00 72.31 88 ALA A N 1
ATOM 695 C CA . ALA A 1 88 ? 3.586 3.650 -24.625 1.00 72.31 88 ALA A CA 1
ATOM 696 C C . ALA A 1 88 ? 2.761 4.927 -24.401 1.00 72.31 88 ALA A C 1
ATOM 698 O O . ALA A 1 88 ? 2.875 5.872 -25.178 1.00 72.31 88 ALA A O 1
ATOM 699 N N . ASP A 1 89 ? 2.019 5.003 -23.294 1.00 71.06 89 ASP A N 1
ATOM 700 C CA . ASP A 1 89 ? 1.126 6.128 -22.971 1.00 71.06 89 ASP A CA 1
ATOM 701 C C . ASP A 1 89 ? 1.811 7.490 -22.925 1.00 71.06 89 ASP A C 1
ATOM 703 O O . ASP A 1 89 ? 1.193 8.524 -23.176 1.00 71.06 89 ASP A O 1
ATOM 707 N N . ARG A 1 90 ? 3.085 7.504 -22.526 1.00 70.00 90 ARG A N 1
ATOM 708 C CA . ARG A 1 90 ? 3.855 8.737 -22.336 1.00 70.00 90 ARG A CA 1
ATOM 709 C C . ARG A 1 90 ? 4.947 8.913 -23.377 1.00 70.00 90 ARG A C 1
ATOM 711 O O . ARG A 1 90 ? 5.606 9.945 -23.353 1.00 70.00 90 ARG A O 1
ATOM 718 N N . ASN A 1 91 ? 5.131 7.932 -24.263 1.00 73.31 91 ASN A N 1
ATOM 719 C CA . ASN A 1 91 ? 6.219 7.895 -25.233 1.00 73.31 91 ASN A CA 1
ATOM 720 C C . ASN A 1 91 ? 7.591 8.143 -24.572 1.00 73.31 91 ASN A C 1
ATOM 722 O O . ASN A 1 91 ? 8.362 9.001 -25.001 1.00 73.31 91 ASN A O 1
ATOM 726 N N . ILE A 1 92 ? 7.874 7.427 -23.476 1.00 74.62 92 ILE A N 1
ATOM 727 C CA . ILE A 1 92 ? 9.141 7.547 -22.737 1.00 74.62 92 ILE A CA 1
ATOM 728 C C . ILE A 1 92 ? 9.858 6.206 -22.625 1.00 74.62 92 ILE A C 1
ATOM 730 O O . ILE A 1 92 ? 9.234 5.153 -22.490 1.00 74.62 92 ILE A O 1
ATOM 734 N N . TYR A 1 93 ? 11.188 6.264 -22.594 1.00 75.69 93 TYR A N 1
ATOM 735 C CA . TYR A 1 93 ? 12.036 5.114 -22.307 1.00 75.69 93 TYR A CA 1
ATOM 736 C C . TYR A 1 93 ? 12.420 5.074 -20.826 1.00 75.69 93 TYR A C 1
ATOM 738 O O . TYR A 1 93 ? 12.836 6.076 -20.246 1.00 75.69 93 TYR A O 1
ATOM 746 N N . ILE A 1 94 ? 12.308 3.895 -20.222 1.00 75.94 94 ILE A N 1
ATOM 747 C CA . ILE A 1 94 ? 12.593 3.624 -18.815 1.00 75.94 94 ILE A CA 1
ATOM 748 C C . ILE A 1 94 ? 13.827 2.729 -18.731 1.00 75.94 94 ILE A C 1
ATOM 750 O O . ILE A 1 94 ? 13.909 1.672 -19.359 1.00 75.94 94 ILE A O 1
ATOM 754 N N . CYS A 1 95 ? 14.800 3.134 -17.920 1.00 78.06 95 CYS A N 1
ATOM 755 C CA . CYS A 1 95 ? 15.971 2.311 -17.638 1.00 78.06 95 CYS A CA 1
ATOM 756 C C . CYS A 1 95 ? 15.588 1.143 -16.717 1.00 78.06 95 CYS A C 1
ATOM 758 O O . CYS A 1 95 ? 15.078 1.379 -15.621 1.00 78.06 95 CYS A O 1
ATOM 760 N N . THR A 1 96 ? 15.894 -0.100 -17.104 1.00 76.12 96 THR A N 1
ATOM 761 C CA . THR A 1 96 ? 15.594 -1.293 -16.282 1.00 76.12 96 THR A CA 1
ATOM 762 C C . THR A 1 96 ? 16.460 -1.415 -15.030 1.00 76.12 96 THR A C 1
ATOM 764 O O . THR A 1 96 ? 16.171 -2.233 -14.162 1.00 76.12 96 THR A O 1
ATOM 767 N N . VAL A 1 97 ? 17.529 -0.620 -14.919 1.00 77.50 97 VAL A N 1
ATOM 768 C CA . VAL A 1 97 ? 18.419 -0.639 -13.751 1.00 77.50 97 VAL A CA 1
ATOM 769 C C . VAL A 1 97 ? 17.922 0.308 -12.667 1.00 77.50 97 VAL A C 1
ATOM 771 O O . VAL A 1 97 ? 17.821 -0.091 -11.512 1.00 77.50 97 VAL A O 1
ATOM 774 N N . CYS A 1 98 ? 17.594 1.558 -13.009 1.00 78.25 98 CYS A N 1
ATOM 775 C CA . CYS A 1 98 ? 17.203 2.556 -12.008 1.00 78.25 98 CYS A CA 1
ATOM 776 C C . CYS A 1 98 ? 15.700 2.840 -11.949 1.00 78.25 98 CYS A C 1
ATOM 778 O O . CYS A 1 98 ? 15.278 3.584 -11.068 1.00 78.25 98 CYS A O 1
ATOM 780 N N . TRP A 1 99 ? 14.909 2.313 -12.894 1.00 75.88 99 TRP A N 1
ATOM 781 C CA . TRP A 1 99 ? 13.448 2.472 -12.970 1.00 75.88 99 TRP A CA 1
ATOM 782 C C . TRP A 1 99 ? 12.956 3.926 -12.881 1.00 75.88 99 TRP A C 1
ATOM 784 O O . TRP A 1 99 ? 11.809 4.201 -12.528 1.00 75.88 99 TRP A O 1
ATOM 794 N N . ASN A 1 100 ? 13.825 4.883 -13.211 1.00 72.25 100 ASN A N 1
ATOM 795 C CA . ASN A 1 100 ? 13.515 6.298 -13.096 1.00 72.25 100 ASN A CA 1
ATOM 796 C C . ASN A 1 100 ? 12.655 6.718 -14.292 1.00 72.25 100 ASN A C 1
ATOM 798 O O . ASN A 1 100 ? 13.126 6.726 -15.425 1.00 72.25 100 ASN A O 1
ATOM 802 N N . ARG A 1 101 ? 11.393 7.063 -14.019 1.00 66.25 101 ARG A N 1
ATOM 803 C CA . ARG A 1 101 ? 10.387 7.438 -15.027 1.00 66.25 101 ARG A CA 1
ATOM 804 C C . ARG A 1 101 ? 10.463 8.909 -15.451 1.00 66.25 101 ARG A C 1
ATOM 806 O O . ARG A 1 101 ? 9.820 9.295 -16.416 1.00 66.25 101 ARG A O 1
ATOM 813 N N . ASN A 1 102 ? 11.216 9.732 -14.720 1.00 63.78 102 ASN A N 1
ATOM 814 C CA . ASN A 1 102 ? 11.245 11.189 -14.894 1.00 63.78 102 ASN A CA 1
ATOM 815 C C . ASN A 1 102 ? 12.493 11.685 -15.635 1.00 63.78 102 ASN A C 1
ATOM 817 O O . ASN A 1 102 ? 12.699 12.894 -15.750 1.00 63.78 102 ASN A O 1
ATOM 821 N N . LYS A 1 103 ? 13.384 10.779 -16.042 1.00 63.19 103 LYS A N 1
ATOM 822 C CA . LYS A 1 103 ? 14.675 11.122 -16.633 1.00 63.19 103 LYS A CA 1
ATOM 823 C C . LYS A 1 103 ? 14.896 10.326 -17.903 1.00 63.19 103 LYS A C 1
ATOM 825 O O . LYS A 1 103 ? 14.721 9.113 -17.923 1.00 63.19 103 LYS A O 1
ATOM 830 N N . GLU A 1 104 ? 15.281 11.049 -18.943 1.00 65.62 104 GLU A N 1
ATOM 831 C CA . GLU A 1 104 ? 15.401 10.524 -20.291 1.00 65.62 104 GLU A CA 1
ATOM 832 C C . GLU A 1 104 ? 16.596 9.576 -20.400 1.00 65.62 104 GLU A C 1
ATOM 834 O O . GLU A 1 104 ? 17.683 9.810 -19.844 1.00 65.62 104 GLU A O 1
ATOM 839 N N . ILE A 1 105 ? 16.368 8.486 -21.125 1.00 71.06 105 ILE A N 1
ATOM 840 C CA . ILE A 1 105 ? 17.435 7.731 -21.759 1.00 71.06 105 ILE A CA 1
ATOM 841 C C . ILE A 1 105 ? 17.947 8.590 -22.916 1.00 71.06 105 ILE A C 1
ATOM 843 O O . ILE A 1 105 ? 17.180 8.955 -23.801 1.00 71.06 105 ILE A O 1
ATOM 847 N N . ILE A 1 106 ? 19.232 8.933 -22.879 1.00 72.00 106 ILE A N 1
ATOM 848 C CA . ILE A 1 106 ? 19.872 9.774 -23.887 1.00 72.00 106 ILE A CA 1
ATOM 849 C C . ILE A 1 106 ? 20.499 8.852 -24.925 1.00 72.00 106 ILE A C 1
ATOM 851 O O . ILE A 1 106 ? 21.380 8.055 -24.592 1.00 72.00 106 ILE A O 1
ATOM 855 N N . THR A 1 107 ? 20.073 8.964 -26.178 1.00 69.19 107 THR A N 1
ATOM 856 C CA . THR A 1 107 ? 20.765 8.321 -27.297 1.00 69.19 107 THR A CA 1
ATOM 857 C C . THR A 1 107 ? 22.107 9.017 -27.498 1.00 69.19 107 THR A C 1
ATOM 859 O O . THR A 1 107 ? 22.150 10.225 -27.724 1.00 69.19 107 THR A O 1
ATOM 862 N N . VAL A 1 108 ? 23.210 8.279 -27.371 1.00 69.62 108 VAL A N 1
ATOM 863 C CA . VAL A 1 108 ? 24.561 8.843 -27.543 1.00 69.62 108 VAL A CA 1
ATOM 864 C C . VAL A 1 108 ? 25.054 8.612 -28.971 1.00 69.62 108 VAL A C 1
ATOM 866 O O . VAL A 1 108 ? 25.744 9.460 -29.531 1.00 69.62 108 VAL A O 1
ATOM 869 N N . PHE A 1 109 ? 24.665 7.489 -29.574 1.00 69.12 109 PHE A N 1
ATOM 870 C CA . PHE A 1 109 ? 24.959 7.153 -30.962 1.00 69.12 109 PHE A CA 1
ATOM 871 C C . PHE A 1 109 ? 23.869 6.235 -31.516 1.00 69.12 109 PHE A C 1
ATOM 873 O O . PHE A 1 109 ? 23.487 5.269 -30.854 1.00 69.12 109 PHE A O 1
ATOM 880 N N . GLU A 1 110 ? 23.397 6.517 -32.726 1.00 66.75 110 GLU A N 1
ATOM 881 C CA . GLU A 1 110 ? 22.410 5.703 -33.433 1.00 66.75 110 GLU A CA 1
ATOM 882 C C . GLU A 1 110 ? 22.792 5.588 -34.911 1.00 66.75 110 GLU A C 1
ATOM 884 O O . GLU A 1 110 ? 23.082 6.579 -35.578 1.00 66.75 110 GLU A O 1
ATOM 889 N N . THR A 1 111 ? 22.800 4.352 -35.397 1.00 69.69 111 THR A N 1
ATOM 890 C CA . THR A 1 111 ? 22.781 3.981 -36.814 1.00 69.69 111 THR A CA 1
ATOM 891 C C . THR A 1 111 ? 21.465 3.265 -37.102 1.00 69.69 111 THR A C 1
ATOM 893 O O . THR A 1 111 ? 20.717 2.941 -36.174 1.00 69.69 111 THR A O 1
ATOM 896 N N . ASP A 1 112 ? 21.187 2.984 -38.374 1.00 66.88 112 ASP A N 1
ATOM 897 C CA . ASP A 1 112 ? 19.931 2.349 -38.782 1.00 66.88 112 ASP A CA 1
ATOM 898 C C . ASP A 1 112 ? 19.666 1.036 -38.027 1.00 66.88 112 ASP A C 1
ATOM 900 O O . ASP A 1 112 ? 18.540 0.829 -37.574 1.00 66.88 112 ASP A O 1
ATOM 904 N N . ASP A 1 113 ? 20.711 0.240 -37.761 1.00 67.69 113 ASP A N 1
ATOM 905 C CA . ASP A 1 113 ? 20.599 -1.102 -37.169 1.00 67.69 113 ASP A CA 1
ATOM 906 C C . ASP A 1 113 ? 21.139 -1.224 -35.735 1.00 67.69 113 ASP A C 1
ATOM 908 O O . ASP A 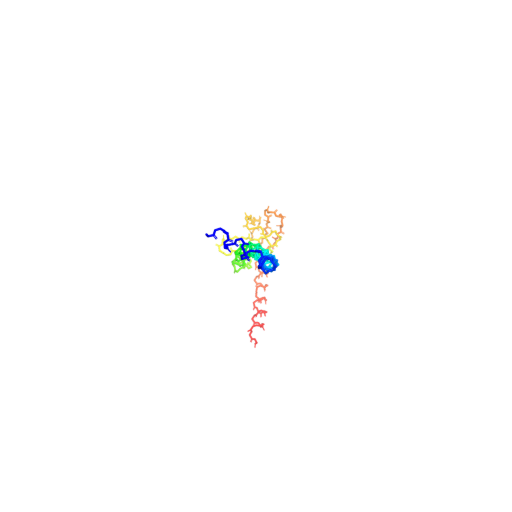1 113 ? 20.746 -2.133 -34.999 1.00 67.69 113 ASP A O 1
ATOM 912 N N . THR A 1 114 ? 22.041 -0.334 -35.308 1.00 71.06 114 THR A N 1
ATOM 913 C CA . THR A 1 114 ? 22.698 -0.422 -33.992 1.00 71.06 114 THR A CA 1
ATOM 914 C C . THR A 1 114 ? 22.916 0.941 -33.354 1.00 71.06 114 THR A C 1
ATOM 916 O O . THR A 1 114 ? 23.078 1.952 -34.034 1.00 71.06 114 THR A O 1
ATOM 919 N N . GLY A 1 115 ? 22.984 0.989 -32.033 1.00 72.69 115 GLY A N 1
ATOM 920 C CA . GLY A 1 115 ? 23.319 2.211 -31.320 1.00 72.69 115 GLY A CA 1
ATOM 921 C C . GLY A 1 115 ? 23.626 1.946 -29.861 1.00 72.69 115 GLY A C 1
ATOM 922 O O . GLY A 1 115 ? 23.594 0.806 -29.400 1.00 72.69 115 GLY A O 1
ATOM 923 N N . TYR A 1 116 ? 23.921 3.001 -29.112 1.00 77.31 116 TYR A N 1
ATOM 924 C CA . TYR A 1 116 ? 23.984 2.909 -27.662 1.00 77.31 116 TYR A CA 1
ATOM 925 C C . TYR A 1 116 ? 23.336 4.115 -27.001 1.00 77.31 116 TYR A C 1
ATOM 927 O O . TYR A 1 116 ? 23.391 5.254 -27.478 1.00 77.31 116 TYR A O 1
ATOM 935 N N . TYR A 1 117 ? 22.703 3.832 -25.873 1.00 78.12 117 TYR A N 1
ATOM 936 C CA . TYR A 1 117 ? 22.048 4.821 -25.046 1.00 78.12 117 TYR A CA 1
ATOM 937 C C . TYR A 1 117 ? 22.676 4.865 -23.663 1.00 78.12 117 TYR A C 1
ATOM 939 O O . TYR A 1 117 ? 23.278 3.898 -23.189 1.00 78.12 117 TYR A O 1
ATOM 947 N N . LYS A 1 118 ? 22.490 6.001 -22.998 1.00 82.06 118 LYS A N 1
ATOM 948 C CA . LYS A 1 118 ? 22.958 6.243 -21.643 1.00 82.06 118 LYS A CA 1
ATOM 949 C C . LYS A 1 118 ? 21.821 6.725 -20.761 1.00 82.06 118 LYS A C 1
ATOM 951 O O . LYS A 1 118 ? 21.108 7.671 -21.093 1.00 82.06 118 LYS A O 1
ATOM 956 N N . CYS A 1 119 ? 21.652 6.094 -19.605 1.00 82.50 119 CYS A N 1
ATOM 957 C CA . CYS A 1 119 ? 20.715 6.588 -18.608 1.00 82.50 119 CYS A CA 1
ATOM 958 C C . CYS A 1 119 ? 21.298 7.826 -17.921 1.00 82.50 119 CYS A C 1
ATOM 960 O O . CYS A 1 119 ? 22.318 7.744 -17.242 1.00 82.50 119 CYS A O 1
ATOM 962 N N . SER A 1 120 ? 20.616 8.964 -18.016 1.00 81.00 120 SER A N 1
ATOM 963 C CA . SER A 1 120 ? 21.035 10.198 -17.336 1.00 81.00 120 SER A CA 1
ATOM 964 C C . SER A 1 120 ? 21.029 10.094 -15.800 1.00 81.00 120 SER A C 1
ATOM 966 O O . SER A 1 120 ? 21.731 10.850 -15.132 1.00 81.00 120 SER A O 1
ATOM 968 N N . SER A 1 121 ? 20.281 9.142 -15.226 1.00 83.62 121 SER A N 1
ATOM 969 C CA . SER A 1 121 ? 20.165 8.952 -13.774 1.00 83.62 121 SER A CA 1
ATOM 970 C C . SER A 1 121 ? 21.271 8.069 -13.193 1.00 83.62 121 SER A C 1
ATOM 972 O O . SER A 1 121 ? 21.939 8.480 -12.252 1.00 83.62 121 SER A O 1
ATOM 974 N N . CYS A 1 122 ? 21.454 6.852 -13.714 1.00 83.44 122 CYS A N 1
ATOM 975 C CA . CYS A 1 122 ? 22.428 5.889 -13.179 1.00 83.44 122 CYS A CA 1
ATOM 976 C C . CYS A 1 122 ? 23.684 5.738 -14.039 1.00 83.44 122 CYS A C 1
ATOM 978 O O . CYS A 1 122 ? 24.542 4.926 -13.713 1.00 83.44 122 CYS A O 1
ATOM 980 N N . GLN A 1 123 ? 23.789 6.499 -15.133 1.00 83.44 123 GLN A N 1
ATOM 981 C CA . GLN A 1 123 ? 24.917 6.475 -16.068 1.00 83.44 123 GLN A CA 1
ATOM 982 C C . GLN A 1 123 ? 25.139 5.116 -16.754 1.00 83.44 123 GLN A C 1
ATOM 984 O O . GLN A 1 123 ? 26.159 4.945 -17.411 1.00 83.44 123 GLN A O 1
ATOM 989 N N . LEU A 1 124 ? 24.185 4.177 -16.647 1.00 80.81 124 LEU A N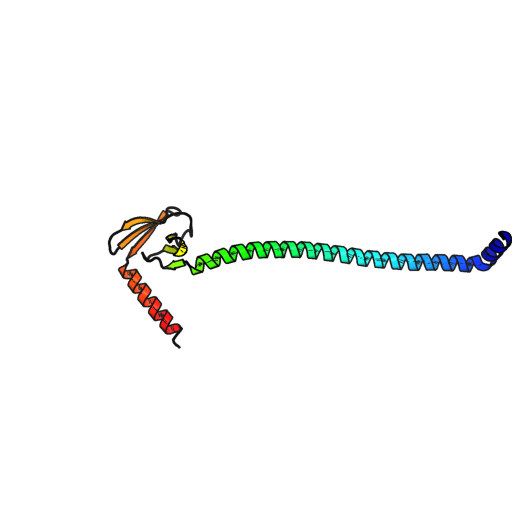 1
ATOM 990 C CA . LEU A 1 124 ? 24.225 2.906 -17.367 1.00 80.81 124 LEU A CA 1
ATOM 991 C C . LEU A 1 124 ? 24.281 3.172 -18.868 1.00 80.81 124 LEU A C 1
ATOM 993 O O . LEU A 1 124 ? 23.388 3.825 -19.411 1.00 80.81 124 LEU A O 1
ATOM 997 N N . GLU A 1 125 ? 25.292 2.609 -19.512 1.00 80.19 125 GLU A N 1
ATOM 998 C CA . GLU A 1 125 ? 25.439 2.574 -20.959 1.00 80.19 125 GLU A CA 1
ATOM 999 C C . GLU A 1 125 ? 25.008 1.200 -21.460 1.00 80.19 125 GLU A C 1
ATOM 1001 O O . GLU A 1 125 ? 25.345 0.174 -20.867 1.00 80.19 125 GLU A O 1
ATOM 1006 N N . SER A 1 126 ? 24.217 1.174 -22.524 1.00 74.00 126 SER A N 1
ATOM 1007 C CA . SER A 1 126 ? 23.739 -0.074 -23.100 1.00 74.00 126 SER A CA 1
ATOM 1008 C C . SER A 1 126 ? 23.624 0.048 -24.604 1.00 74.00 126 SER A C 1
ATOM 1010 O O . SER A 1 126 ? 23.268 1.099 -25.137 1.00 74.00 126 SER A O 1
ATOM 1012 N N . VAL A 1 127 ? 23.965 -1.045 -25.273 1.00 70.81 127 VAL A N 1
ATOM 1013 C CA . VAL A 1 127 ? 23.954 -1.161 -26.725 1.00 70.81 127 VAL A CA 1
ATOM 1014 C C . VAL A 1 127 ? 22.626 -1.771 -27.136 1.00 70.81 127 VAL A C 1
ATOM 1016 O O . VAL A 1 127 ? 22.142 -2.716 -26.508 1.00 70.81 127 VAL A O 1
ATOM 1019 N N . PHE A 1 128 ? 22.057 -1.254 -28.213 1.00 71.00 128 PHE A N 1
ATOM 1020 C CA . PHE A 1 128 ? 20.908 -1.849 -28.859 1.00 71.00 128 PHE A CA 1
ATOM 1021 C C . PHE A 1 128 ? 21.255 -2.242 -30.296 1.00 71.00 128 PHE A C 1
ATOM 1023 O O . PHE A 1 128 ? 22.015 -1.565 -30.985 1.00 71.00 128 PHE A O 1
ATOM 1030 N N . ASP A 1 129 ? 20.737 -3.392 -30.708 1.00 70.19 129 ASP A N 1
ATOM 1031 C CA . ASP A 1 129 ? 20.969 -4.025 -32.005 1.00 70.19 129 ASP A CA 1
ATOM 1032 C C . ASP A 1 129 ? 19.593 -4.479 -32.493 1.00 70.19 129 ASP A C 1
ATOM 1034 O O . ASP A 1 129 ? 19.042 -5.465 -31.989 1.00 70.19 129 ASP A O 1
ATOM 1038 N N . LYS A 1 130 ? 18.996 -3.694 -33.398 1.00 64.81 130 LYS A N 1
ATOM 1039 C CA . LYS A 1 130 ? 17.607 -3.876 -33.842 1.00 64.81 130 LYS A CA 1
ATOM 1040 C C . LYS A 1 130 ? 17.408 -5.266 -34.458 1.00 64.81 130 LYS A C 1
ATOM 1042 O O . LYS A 1 130 ? 16.392 -5.909 -34.195 1.00 64.81 130 LYS A O 1
ATOM 1047 N N . GLY A 1 131 ? 18.419 -5.786 -35.162 1.00 62.59 131 GLY A N 1
ATOM 1048 C CA . GLY A 1 131 ? 18.403 -7.128 -35.750 1.00 62.59 131 GLY A CA 1
ATOM 1049 C C . GLY A 1 131 ? 18.375 -8.253 -34.708 1.00 62.59 131 GLY A C 1
ATOM 1050 O O . GLY A 1 131 ? 17.604 -9.208 -34.835 1.00 62.59 131 GLY A O 1
ATOM 1051 N N . LYS A 1 132 ? 19.152 -8.140 -33.621 1.00 62.53 132 LYS A N 1
ATOM 1052 C CA . LYS A 1 132 ? 19.087 -9.115 -32.509 1.00 62.53 132 LYS A CA 1
ATOM 1053 C C . LYS A 1 132 ? 17.766 -9.066 -31.755 1.00 62.53 132 LYS 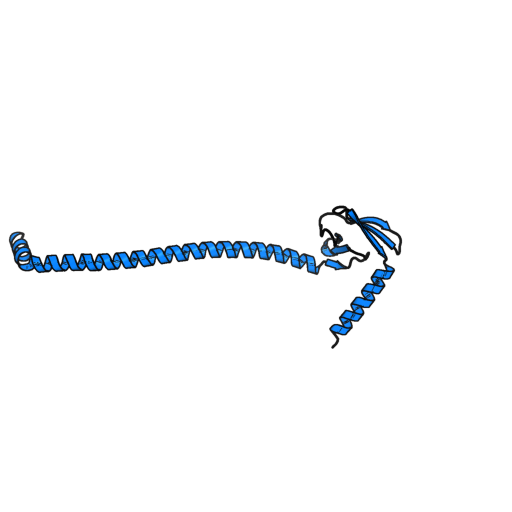A C 1
ATOM 1055 O O . LYS A 1 132 ? 17.289 -10.096 -31.279 1.00 62.53 132 LYS A O 1
ATOM 1060 N N . VAL A 1 133 ? 17.174 -7.886 -31.639 1.00 59.06 133 VAL A N 1
ATOM 1061 C CA . VAL A 1 133 ? 15.923 -7.675 -30.903 1.00 59.06 133 VAL A CA 1
ATOM 1062 C C . VAL A 1 133 ? 14.759 -8.311 -31.642 1.00 59.06 133 VAL A C 1
ATOM 1064 O O . VAL A 1 133 ? 13.954 -9.004 -31.022 1.00 59.06 133 VAL A O 1
ATOM 1067 N N . GLU A 1 134 ? 14.711 -8.171 -32.965 1.00 60.81 134 GLU A N 1
ATOM 1068 C CA . GLU A 1 134 ? 13.716 -8.851 -33.788 1.00 60.81 134 GLU A CA 1
ATOM 1069 C C . GLU A 1 134 ? 13.864 -10.378 -33.716 1.00 60.81 134 GLU A C 1
ATOM 1071 O O . GLU A 1 134 ? 12.866 -11.094 -33.592 1.00 60.81 134 GLU A O 1
ATOM 1076 N N . HIS A 1 135 ? 15.099 -10.892 -33.681 1.00 58.47 135 HIS A N 1
ATOM 1077 C CA . HIS A 1 135 ? 15.348 -12.322 -33.500 1.00 58.47 135 HIS A CA 1
ATOM 1078 C C . HIS A 1 135 ? 14.853 -12.840 -32.138 1.00 58.47 135 HIS A C 1
ATOM 1080 O O . HIS A 1 135 ? 14.125 -13.833 -32.093 1.00 58.47 135 HIS A O 1
ATOM 1086 N N . ILE A 1 136 ? 15.172 -12.146 -31.038 1.00 58.22 136 ILE A N 1
ATOM 1087 C CA . ILE A 1 136 ? 14.703 -12.503 -29.688 1.00 58.22 136 ILE A CA 1
ATOM 1088 C C . ILE A 1 136 ? 13.178 -12.380 -29.587 1.00 58.22 136 ILE A C 1
ATOM 1090 O O . ILE A 1 136 ? 12.533 -13.267 -29.031 1.00 58.22 136 ILE A O 1
ATOM 1094 N N . ARG A 1 137 ? 12.575 -11.332 -30.166 1.00 59.12 137 ARG A N 1
ATOM 1095 C CA . ARG A 1 137 ? 11.115 -11.153 -30.201 1.00 59.12 137 ARG A CA 1
ATOM 1096 C C . ARG A 1 137 ? 10.432 -12.309 -30.928 1.00 59.12 137 ARG A C 1
ATOM 1098 O O . ARG A 1 137 ? 9.439 -12.838 -30.439 1.00 59.12 137 ARG A O 1
ATOM 1105 N N . ASN A 1 138 ? 10.990 -12.737 -32.058 1.00 61.50 138 ASN A N 1
ATOM 1106 C CA . ASN A 1 138 ? 10.472 -13.869 -32.821 1.00 61.50 138 ASN A CA 1
ATOM 1107 C C . ASN A 1 138 ? 10.618 -15.201 -32.070 1.00 61.50 138 ASN A C 1
ATOM 1109 O O . ASN A 1 138 ? 9.718 -16.036 -32.154 1.00 61.50 138 ASN A O 1
ATOM 1113 N N . ILE A 1 139 ? 11.705 -15.401 -31.315 1.00 60.25 139 ILE A N 1
ATOM 1114 C CA . ILE A 1 139 ? 11.873 -16.578 -30.447 1.00 60.25 139 ILE A CA 1
ATOM 1115 C C . ILE A 1 139 ? 10.841 -16.562 -29.314 1.00 60.25 139 ILE A C 1
ATOM 1117 O O . ILE A 1 139 ? 10.141 -17.554 -29.125 1.00 60.25 139 ILE A O 1
ATOM 1121 N N . ASN A 1 140 ? 10.696 -15.439 -28.604 1.00 56.09 140 ASN A N 1
ATOM 1122 C CA . ASN A 1 140 ? 9.738 -15.317 -27.504 1.00 56.09 140 ASN A CA 1
ATOM 1123 C C . ASN A 1 140 ? 8.299 -15.529 -27.978 1.00 56.09 140 ASN A C 1
ATOM 1125 O O . ASN A 1 140 ? 7.575 -16.306 -27.369 1.00 56.09 140 ASN A O 1
ATOM 1129 N N . ASN A 1 141 ? 7.889 -14.898 -29.080 1.00 60.38 141 ASN A N 1
ATOM 1130 C CA . ASN A 1 141 ? 6.531 -15.055 -29.602 1.00 60.38 141 ASN A CA 1
ATOM 1131 C C . ASN A 1 141 ? 6.225 -16.512 -29.983 1.00 60.38 141 ASN A C 1
ATOM 1133 O O . ASN A 1 141 ? 5.139 -16.991 -29.677 1.00 60.38 141 ASN A O 1
ATOM 1137 N N . LYS A 1 142 ? 7.187 -17.229 -30.585 1.00 64.06 142 LYS A N 1
ATOM 1138 C CA . LYS A 1 142 ? 7.047 -18.666 -30.883 1.00 64.06 142 LYS A CA 1
ATOM 1139 C C . LYS A 1 142 ? 6.970 -19.530 -29.625 1.00 64.06 142 LYS A C 1
ATOM 1141 O O . LYS A 1 142 ? 6.240 -20.514 -29.603 1.00 64.06 142 LYS A O 1
ATOM 1146 N N . MET A 1 143 ? 7.740 -19.185 -28.595 1.00 50.94 143 MET A N 1
ATOM 1147 C CA . MET A 1 143 ? 7.745 -19.919 -27.332 1.00 50.94 143 MET A CA 1
ATOM 1148 C C . MET A 1 143 ? 6.416 -19.735 -26.591 1.00 50.94 143 MET A C 1
ATOM 1150 O O . MET A 1 143 ? 5.824 -20.712 -26.148 1.00 50.94 143 MET A O 1
ATOM 1154 N N . TRP A 1 144 ? 5.900 -18.507 -26.526 1.00 50.84 144 TRP A N 1
ATOM 1155 C CA . TRP A 1 144 ? 4.624 -18.225 -25.872 1.00 50.84 144 TRP A CA 1
ATOM 1156 C C . TRP A 1 144 ? 3.421 -18.782 -26.635 1.00 50.84 144 TRP A C 1
ATOM 1158 O O . TRP A 1 144 ? 2.527 -19.312 -25.986 1.00 50.84 144 TRP A O 1
ATOM 1168 N N . SER A 1 145 ? 3.404 -18.763 -27.975 1.00 56.59 145 SER A N 1
ATOM 1169 C CA . SER A 1 145 ? 2.328 -19.427 -28.730 1.00 56.59 145 SER A CA 1
ATOM 1170 C C . SER A 1 145 ? 2.288 -20.930 -28.434 1.00 56.59 145 SER A C 1
ATOM 1172 O O . SER A 1 145 ? 1.235 -21.464 -28.121 1.00 56.59 145 SER A O 1
ATOM 1174 N N . SER A 1 146 ? 3.448 -21.599 -28.374 1.00 58.25 146 SER A N 1
ATOM 1175 C CA . SER A 1 146 ? 3.504 -23.034 -28.044 1.00 58.25 146 SER A CA 1
ATOM 1176 C C . SER A 1 146 ? 3.070 -23.395 -26.617 1.00 58.25 146 SER A C 1
ATOM 1178 O O . SER A 1 146 ? 2.838 -24.561 -26.342 1.00 58.25 146 SER A O 1
ATOM 1180 N N . VAL A 1 147 ? 2.987 -22.420 -25.707 1.00 56.97 147 VAL A N 1
ATOM 1181 C CA . VAL A 1 147 ? 2.566 -22.635 -24.310 1.00 56.97 147 VAL A CA 1
ATOM 1182 C C . VAL A 1 147 ? 1.056 -22.451 -24.130 1.00 56.97 147 VAL A C 1
ATOM 1184 O O . VAL A 1 147 ? 0.498 -22.977 -23.173 1.00 56.97 147 VAL A O 1
ATOM 1187 N N . TYR A 1 148 ? 0.398 -21.706 -25.021 1.00 48.59 148 TYR A N 1
ATOM 1188 C CA . TYR A 1 148 ? -1.033 -21.393 -24.926 1.00 48.59 148 TYR A CA 1
ATOM 1189 C C . TYR A 1 148 ? -1.895 -22.069 -26.005 1.00 48.59 148 TYR A C 1
ATOM 1191 O O . TYR A 1 148 ? -3.116 -21.951 -25.938 1.00 48.59 148 TYR A O 1
ATOM 1199 N N . ASP A 1 149 ? -1.279 -22.760 -26.969 1.00 53.44 149 ASP A N 1
ATOM 1200 C CA . ASP A 1 149 ? -1.965 -23.487 -28.050 1.00 53.44 149 ASP A CA 1
ATOM 1201 C C . ASP A 1 149 ? -2.175 -25.002 -27.757 1.00 53.44 149 ASP A C 1
ATOM 1203 O O . ASP A 1 149 ? -2.583 -25.732 -28.662 1.00 53.44 149 ASP A O 1
ATOM 1207 N N . ASP A 1 150 ? -1.945 -25.464 -26.515 1.00 47.12 150 ASP A N 1
ATOM 1208 C CA . ASP A 1 150 ? -2.306 -26.807 -25.991 1.00 47.12 150 ASP A CA 1
ATOM 1209 C C . ASP A 1 150 ? -3.515 -26.734 -25.031 1.00 47.12 150 ASP A C 1
ATOM 1211 O O . ASP A 1 150 ? -4.344 -27.678 -25.034 1.00 47.12 150 ASP A O 1
#

Organism: NCBI:txid2018667

pLDDT: mean 73.89, std 11.42, range [47.12, 91.38]

Secondary structure (DSSP, 8-state):
-HHHHHHHHHHHHHHHHHHHHHHHHHHHHHHHHHHHHHHHHHHHHHHHHHHHHHHHHHHHHHHHHHHHHHHHHTEEE-TT-SSEEEEGGGTEEEETTT--TTSPEEEEEE-SSEEEEEETTT--EEEEEHHHHHHHHHHHHHHHHHHH--

Foldseek 3Di:
DVVVVVVVCVVCVVVVVVVVVVCVVVVVVVVVVVVVVVVVVVVVVVVVVVVVVVVVVVVVVVVVVVVVVVQVVQWAADLQHDQWIARNVVRAIAGNPPRDRPFHFAFPDDDPFKGWTATPPPRDIIIGGNVVRVVVVVVVVVVVCVVPVD

Sequence (150 aa):
MIKNIMLLVKNYSGVIIALCTLCTLIGGIIVFFVKRVTEKKYKVKQENDELKKKIKKLEEELSNSEYIRNVEDNIQGSPLGGTCLYLADRNIYICTVCWNRNKEIITVFETDDTGYYKCSSCQLESVFDKGKVEHIRNINNKMWSSVYDD